Protein AF-A0A2V6SNE3-F1 (afdb_monomer_lite)

Radius of gyration: 20.66 Å; chains: 1; bounding box: 49×24×54 Å

pLDDT: mean 80.1, std 11.5, range [49.12, 96.38]

Secondary structure (DSSP, 8-state):
---SB-TTT--BSSSEEE-TTT--EEETT-SB-TTT--B--SSS-SPPPP--GGGSS-HHHHTT--

Structure (mmCIF, N/CA/C/O backbone):
data_AF-A0A2V6SNE3-F1
#
_entry.id   AF-A0A2V6SNE3-F1
#
loop_
_atom_site.group_PDB
_atom_site.id
_atom_site.type_symbol
_atom_site.label_atom_id
_atom_site.label_alt_id
_atom_site.label_comp_id
_atom_site.label_asym_id
_atom_site.label_entity_id
_atom_site.label_seq_id
_atom_site.pdbx_PDB_ins_code
_atom_site.Cartn_x
_atom_site.Cartn_y
_atom_site.Cartn_z
_atom_site.occupancy
_atom_site.B_iso_or_equiv
_atom_site.auth_seq_id
_atom_site.auth_comp_id
_atom_site.auth_asym_id
_atom_site.auth_atom_id
_atom_site.pdbx_PDB_model_num
ATOM 1 N N . GLU A 1 1 ? 24.671 -1.128 9.068 1.00 55.34 1 GLU A N 1
ATOM 2 C CA . GLU A 1 1 ? 23.668 -1.990 8.398 1.00 55.34 1 GLU A CA 1
ATOM 3 C C . GLU A 1 1 ? 22.260 -1.491 8.701 1.00 55.34 1 GLU A C 1
ATOM 5 O O . GLU A 1 1 ? 22.043 -0.992 9.797 1.00 55.34 1 GLU A O 1
ATOM 10 N N . GLY A 1 2 ? 21.337 -1.563 7.733 1.00 80.81 2 GLY A N 1
ATOM 11 C CA . GLY A 1 2 ? 19.941 -1.117 7.873 1.00 80.81 2 GLY A CA 1
ATOM 12 C C . GLY A 1 2 ? 18.943 -2.282 7.880 1.00 80.81 2 GLY A C 1
ATOM 13 O O . GLY A 1 2 ? 19.241 -3.363 7.370 1.00 80.81 2 GLY A O 1
ATOM 14 N N . ALA A 1 3 ? 17.757 -2.069 8.458 1.00 82.44 3 ALA A N 1
ATOM 15 C CA . ALA A 1 3 ? 16.718 -3.093 8.575 1.00 82.44 3 ALA A CA 1
ATOM 16 C C . ALA A 1 3 ? 16.150 -3.507 7.202 1.00 82.44 3 ALA A C 1
ATOM 18 O O . ALA A 1 3 ? 15.752 -2.665 6.401 1.00 82.44 3 ALA A O 1
ATOM 19 N N . ARG A 1 4 ? 16.079 -4.821 6.942 1.00 84.12 4 ARG A N 1
ATOM 20 C CA . ARG A 1 4 ? 15.503 -5.396 5.705 1.00 84.12 4 ARG A CA 1
ATOM 21 C C . ARG A 1 4 ? 13.985 -5.585 5.776 1.00 84.12 4 ARG A C 1
ATOM 23 O O . ARG A 1 4 ? 13.314 -5.610 4.746 1.00 84.12 4 ARG A O 1
ATOM 30 N N . PHE A 1 5 ? 13.451 -5.699 6.987 1.00 84.50 5 PHE A N 1
ATOM 31 C CA . PHE A 1 5 ? 12.038 -5.929 7.278 1.00 84.50 5 PHE A CA 1
ATOM 32 C C . PHE A 1 5 ? 11.568 -4.963 8.367 1.00 84.50 5 PHE A C 1
ATOM 34 O O . PHE A 1 5 ? 12.364 -4.508 9.189 1.00 84.50 5 PHE A O 1
ATOM 41 N N . CYS A 1 6 ? 10.275 -4.651 8.373 1.00 82.31 6 CYS A N 1
ATOM 42 C CA . CYS A 1 6 ? 9.651 -3.836 9.405 1.00 82.31 6 CYS A CA 1
ATOM 43 C C . CYS A 1 6 ? 9.696 -4.574 10.749 1.00 82.31 6 CYS A C 1
ATOM 45 O O . CYS A 1 6 ? 9.181 -5.685 10.853 1.00 82.31 6 CYS A O 1
ATOM 47 N N . GLY A 1 7 ? 10.247 -3.946 11.792 1.00 84.81 7 GLY A N 1
ATOM 48 C CA . GLY A 1 7 ? 10.332 -4.539 13.134 1.00 84.81 7 GLY A CA 1
ATOM 49 C C . GLY A 1 7 ? 8.986 -4.738 13.845 1.00 84.81 7 GLY A C 1
ATOM 50 O O . GLY A 1 7 ? 8.939 -5.442 14.844 1.00 84.81 7 GLY A O 1
ATOM 51 N N . GLY A 1 8 ? 7.898 -4.140 13.344 1.00 85.50 8 GLY A N 1
ATOM 52 C CA . GLY A 1 8 ? 6.555 -4.292 13.918 1.00 85.50 8 GLY A CA 1
ATOM 53 C C . GLY A 1 8 ? 5.694 -5.373 13.256 1.00 85.50 8 GLY A C 1
ATOM 54 O O . GLY A 1 8 ? 4.919 -6.032 13.938 1.00 85.50 8 GLY A O 1
ATOM 55 N N . CYS A 1 9 ? 5.811 -5.564 11.937 1.00 83.31 9 CYS A N 1
ATOM 56 C CA . CYS A 1 9 ? 4.937 -6.473 11.176 1.00 83.31 9 CYS A CA 1
ATOM 57 C C . CYS A 1 9 ? 5.674 -7.466 10.261 1.00 83.31 9 CYS A C 1
ATOM 59 O O . CYS A 1 9 ? 5.032 -8.2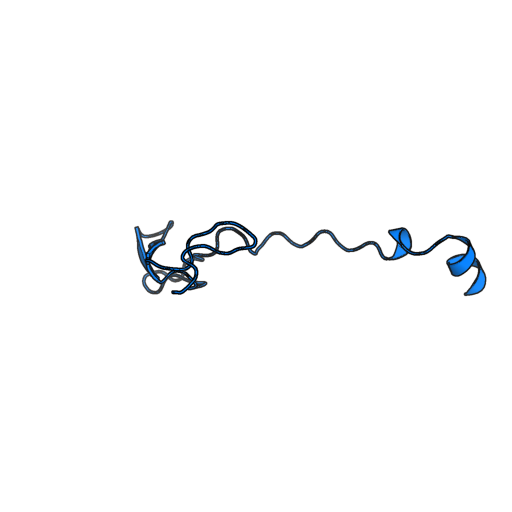92 9.620 1.00 83.31 9 CYS A O 1
ATOM 61 N N . GLY A 1 10 ? 7.005 -7.393 10.160 1.00 82.38 10 GLY A N 1
ATOM 62 C CA . GLY A 1 10 ? 7.819 -8.334 9.384 1.00 82.38 10 GLY A CA 1
ATOM 63 C C . GLY A 1 10 ? 7.781 -8.152 7.862 1.00 82.38 10 GLY A C 1
ATOM 64 O O . GLY A 1 10 ? 8.422 -8.918 7.148 1.00 82.38 10 GLY A O 1
ATOM 65 N N . THR A 1 11 ? 7.078 -7.150 7.324 1.00 78.69 11 THR A N 1
ATOM 66 C CA . THR A 1 11 ? 7.047 -6.916 5.869 1.00 78.69 11 THR A CA 1
ATOM 67 C C . THR A 1 11 ? 8.387 -6.379 5.355 1.00 78.69 11 THR A C 1
ATOM 69 O O . THR A 1 11 ? 8.969 -5.511 6.011 1.00 78.69 11 THR A O 1
ATOM 72 N N . PRO A 1 12 ? 8.875 -6.821 4.180 1.00 79.75 12 PRO A N 1
ATOM 73 C CA . PRO A 1 12 ? 10.139 -6.336 3.632 1.00 79.75 12 PRO A CA 1
ATOM 74 C C . PRO A 1 12 ? 10.051 -4.844 3.289 1.00 79.75 12 PRO A C 1
ATOM 76 O O . PRO A 1 12 ? 9.098 -4.411 2.638 1.00 79.75 12 PRO A O 1
ATOM 79 N N . LEU A 1 13 ? 11.045 -4.079 3.752 1.00 75.50 13 LEU A N 1
ATOM 80 C CA . LEU A 1 13 ? 11.137 -2.619 3.598 1.00 75.50 13 LEU A CA 1
ATOM 81 C C . LEU A 1 13 ? 11.726 -2.197 2.244 1.00 75.50 13 LEU A C 1
ATOM 83 O O . LEU A 1 13 ? 11.582 -1.046 1.851 1.00 75.50 13 LEU A O 1
ATOM 87 N N . GLY A 1 14 ? 12.382 -3.118 1.534 1.00 74.38 14 GLY A N 1
ATOM 88 C CA . GLY A 1 14 ? 12.980 -2.878 0.220 1.00 74.38 14 GLY A CA 1
ATOM 89 C C . GLY A 1 14 ? 12.403 -3.779 -0.875 1.00 74.38 14 GLY A C 1
ATOM 90 O O . GLY A 1 14 ? 11.865 -4.851 -0.591 1.00 74.38 14 GLY A O 1
ATOM 91 N N . GLY A 1 15 ? 12.551 -3.336 -2.127 1.00 79.19 15 GLY A N 1
ATOM 92 C CA . GLY A 1 15 ? 12.187 -4.062 -3.352 1.00 79.19 15 GLY A CA 1
ATOM 93 C C .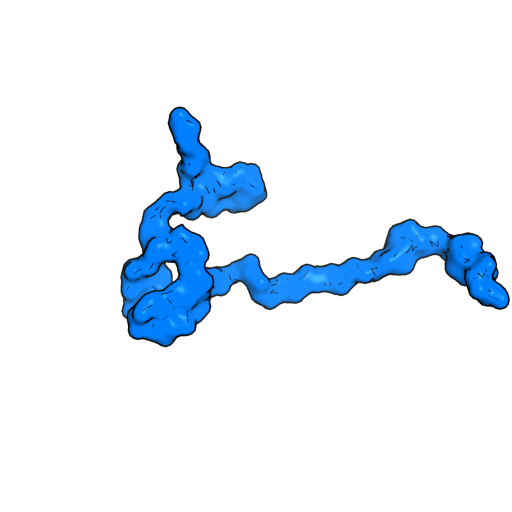 GLY A 1 15 ? 10.927 -3.539 -4.047 1.00 79.19 15 GLY A C 1
ATOM 94 O O . GLY A 1 15 ? 10.197 -2.709 -3.510 1.00 79.19 15 GLY A O 1
ATOM 95 N N . GLU A 1 16 ? 10.658 -4.034 -5.250 1.00 85.19 16 GLU A N 1
ATOM 96 C CA . GLU A 1 16 ? 9.416 -3.771 -5.977 1.00 85.19 16 GLU A CA 1
ATOM 97 C C . GLU A 1 16 ? 8.300 -4.764 -5.616 1.00 85.19 16 GLU A C 1
ATOM 99 O O . GLU A 1 16 ? 8.529 -5.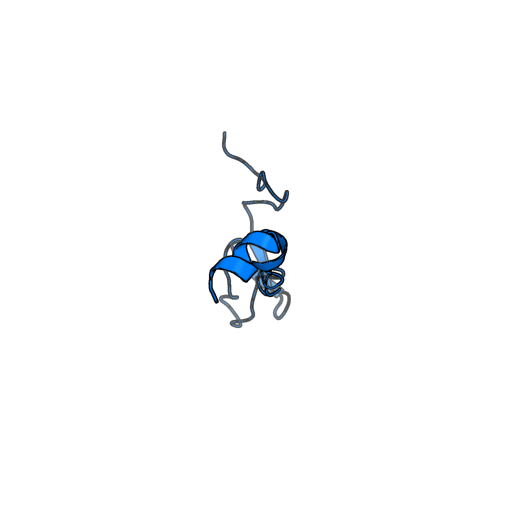890 -5.160 1.00 85.19 16 GLU A O 1
ATOM 104 N N . LEU A 1 17 ? 7.057 -4.351 -5.845 1.00 86.50 17 LEU A N 1
ATOM 105 C CA . LEU A 1 17 ? 5.886 -5.216 -5.860 1.00 86.50 17 LEU A CA 1
ATOM 106 C C . LEU A 1 17 ? 5.218 -5.192 -7.235 1.00 86.50 17 LEU A C 1
ATOM 108 O O . LEU A 1 17 ? 5.252 -4.187 -7.943 1.00 86.50 17 LEU A O 1
ATOM 112 N N . ALA A 1 18 ? 4.585 -6.299 -7.608 1.00 89.75 18 ALA A N 1
ATOM 113 C CA . ALA A 1 18 ? 3.728 -6.334 -8.783 1.00 89.75 18 ALA A CA 1
ATOM 114 C C . ALA A 1 18 ? 2.347 -5.769 -8.428 1.00 89.75 18 ALA A C 1
ATOM 116 O O . ALA A 1 18 ? 1.768 -6.118 -7.399 1.00 89.75 18 ALA A O 1
ATOM 117 N N . CYS A 1 19 ? 1.810 -4.906 -9.286 1.00 92.19 19 CYS A N 1
ATOM 118 C CA . CYS A 1 19 ? 0.456 -4.402 -9.152 1.00 92.19 19 CYS A CA 1
ATOM 119 C C . CYS A 1 19 ? -0.537 -5.565 -9.305 1.00 92.19 19 CYS A C 1
ATOM 121 O O . CYS A 1 19 ? -0.512 -6.232 -10.340 1.00 92.19 19 CYS A O 1
ATOM 123 N N . PRO A 1 20 ? -1.460 -5.779 -8.351 1.00 88.19 20 PRO A N 1
ATOM 124 C CA . PRO A 1 20 ? -2.432 -6.869 -8.440 1.00 88.19 20 PRO A CA 1
ATOM 125 C C . PRO A 1 20 ? -3.455 -6.667 -9.567 1.00 88.19 20 PRO A C 1
ATOM 127 O O . PRO A 1 20 ? -4.115 -7.618 -9.968 1.00 88.19 20 PRO A O 1
ATOM 130 N N . ARG A 1 21 ? -3.597 -5.436 -10.081 1.00 93.50 21 ARG A N 1
ATOM 131 C CA . ARG A 1 21 ? -4.547 -5.109 -11.152 1.00 93.50 21 ARG A CA 1
ATOM 132 C C . ARG A 1 21 ? -3.950 -5.252 -12.551 1.00 93.50 21 ARG A C 1
ATOM 134 O O . ARG A 1 21 ? -4.628 -5.758 -13.434 1.00 93.50 21 ARG A O 1
ATOM 141 N N . CYS A 1 22 ? -2.727 -4.767 -12.773 1.00 95.75 22 CYS A N 1
ATOM 142 C CA . CYS A 1 22 ? -2.123 -4.714 -14.114 1.00 95.75 22 CYS A CA 1
ATOM 143 C C . CYS A 1 22 ? -0.767 -5.427 -14.240 1.00 95.75 22 CYS A C 1
ATOM 145 O O . CYS A 1 22 ? -0.205 -5.462 -15.328 1.00 95.75 22 CYS A O 1
ATOM 147 N N . GLY A 1 23 ? -0.2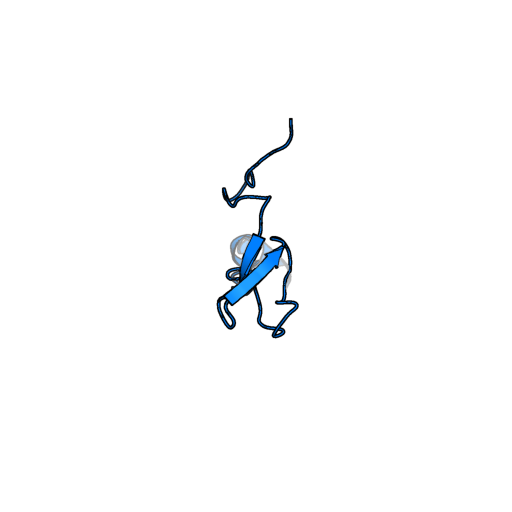05 -5.958 -13.151 1.00 92.81 23 GLY A N 1
ATOM 148 C CA . GLY A 1 23 ? 1.079 -6.667 -13.154 1.00 92.81 23 GLY A CA 1
ATOM 149 C C . GLY A 1 23 ? 2.331 -5.783 -13.206 1.00 92.81 23 GLY A C 1
ATOM 150 O O . GLY A 1 23 ? 3.437 -6.306 -13.082 1.00 92.81 23 GLY A O 1
ATOM 151 N N . ALA A 1 24 ? 2.198 -4.458 -13.341 1.00 94.69 24 ALA A N 1
ATOM 152 C CA . ALA A 1 24 ? 3.342 -3.543 -13.370 1.00 94.69 24 ALA A CA 1
ATOM 153 C C . ALA A 1 24 ? 4.179 -3.626 -12.081 1.00 94.69 24 ALA A C 1
ATOM 155 O O . ALA A 1 24 ? 3.623 -3.711 -10.984 1.00 94.69 24 ALA A O 1
ATOM 156 N N . ARG A 1 25 ? 5.511 -3.562 -12.193 1.00 93.00 25 ARG A N 1
ATOM 157 C CA . ARG A 1 25 ? 6.409 -3.469 -11.031 1.00 93.00 25 ARG A CA 1
ATOM 158 C C . ARG A 1 25 ? 6.423 -2.033 -10.517 1.00 93.00 25 ARG A C 1
ATOM 160 O O . ARG A 1 25 ? 6.671 -1.117 -11.288 1.00 93.00 25 ARG A O 1
ATOM 167 N N . ASN A 1 26 ? 6.141 -1.852 -9.234 1.00 91.19 26 ASN A N 1
ATOM 168 C CA . ASN A 1 26 ? 6.125 -0.554 -8.565 1.00 91.19 26 ASN A CA 1
ATOM 169 C C . ASN A 1 26 ? 7.006 -0.624 -7.307 1.00 91.19 26 ASN A C 1
ATOM 171 O O . ASN A 1 26 ? 7.054 -1.683 -6.672 1.00 91.19 26 ASN A O 1
ATOM 175 N N . PRO A 1 27 ? 7.674 0.467 -6.905 1.00 86.81 27 PRO A N 1
ATOM 176 C CA . PRO A 1 27 ? 8.410 0.523 -5.644 1.00 86.81 27 PRO A CA 1
ATOM 177 C C . PRO A 1 27 ? 7.520 0.188 -4.438 1.00 86.81 27 PRO A C 1
ATOM 179 O O . PRO A 1 27 ? 6.378 0.649 -4.346 1.00 86.81 27 PRO A O 1
ATOM 182 N N . ARG A 1 28 ? 8.035 -0.588 -3.475 1.00 80.25 28 ARG A N 1
ATOM 183 C CA . ARG A 1 28 ? 7.356 -0.755 -2.180 1.00 80.25 28 ARG A CA 1
ATOM 184 C C . ARG A 1 28 ? 7.275 0.587 -1.453 1.00 80.25 28 ARG A C 1
ATOM 186 O O . ARG A 1 28 ? 8.224 1.360 -1.457 1.00 80.25 28 ARG A O 1
ATOM 193 N N . GLY A 1 29 ? 6.124 0.851 -0.837 1.00 76.38 29 GLY A N 1
ATOM 194 C CA . GLY A 1 29 ? 5.819 2.127 -0.178 1.00 76.38 29 GLY A CA 1
ATOM 195 C C . GLY A 1 29 ? 4.933 3.066 -1.003 1.00 76.38 29 GLY A C 1
ATOM 196 O O . GLY A 1 29 ? 4.351 3.982 -0.432 1.00 76.38 29 GLY A O 1
ATOM 197 N N . GLN A 1 30 ? 4.757 2.808 -2.303 1.00 83.19 30 GLN A N 1
ATOM 198 C CA . GLN A 1 30 ? 3.777 3.515 -3.132 1.00 83.19 30 GLN A CA 1
ATOM 199 C C . GLN A 1 30 ? 2.343 3.140 -2.721 1.00 83.19 30 GLN A C 1
ATOM 201 O O . GLN A 1 30 ? 2.020 1.961 -2.551 1.00 83.19 30 GLN A O 1
ATOM 206 N N . THR A 1 31 ? 1.460 4.135 -2.616 1.00 86.50 31 THR A N 1
ATOM 207 C CA . THR A 1 31 ? 0.030 3.913 -2.328 1.00 86.50 31 THR A CA 1
ATOM 208 C C . THR A 1 31 ? -0.739 3.472 -3.574 1.00 86.50 31 THR A C 1
ATOM 210 O O . THR A 1 31 ? -1.658 2.657 -3.474 1.00 86.50 31 THR A O 1
ATOM 213 N N . PHE A 1 32 ? -0.345 3.969 -4.751 1.00 91.81 32 PHE A N 1
ATOM 214 C CA . PHE A 1 32 ? -1.013 3.731 -6.032 1.00 91.81 32 PHE A CA 1
ATOM 215 C C . PHE A 1 32 ? -0.025 3.261 -7.099 1.00 91.81 32 PHE A C 1
ATOM 217 O O . PHE A 1 32 ? 1.168 3.530 -7.018 1.00 91.81 32 PHE A O 1
ATOM 224 N N . CYS A 1 33 ? -0.533 2.544 -8.098 1.00 94.50 33 CYS A N 1
ATOM 225 C CA . CYS A 1 33 ? 0.255 2.071 -9.226 1.00 94.50 33 CYS A CA 1
ATOM 226 C C . CYS A 1 33 ? 0.499 3.185 -10.246 1.00 94.50 33 CYS A C 1
ATOM 228 O O . CYS A 1 33 ? -0.463 3.752 -10.764 1.00 94.50 33 CYS A O 1
ATOM 230 N N . ASP A 1 34 ? 1.757 3.386 -10.635 1.00 93.94 34 ASP A N 1
ATOM 231 C CA . ASP A 1 34 ? 2.159 4.415 -11.605 1.00 93.94 34 ASP A CA 1
ATOM 232 C C . ASP A 1 34 ? 1.635 4.134 -13.027 1.00 93.94 34 ASP A C 1
ATOM 234 O O . ASP A 1 34 ? 1.472 5.044 -13.833 1.00 93.94 34 ASP A O 1
ATOM 238 N N . ALA A 1 35 ? 1.324 2.870 -13.338 1.00 96.38 35 ALA A N 1
ATOM 239 C CA . ALA A 1 35 ? 0.846 2.462 -14.660 1.00 96.38 35 ALA A CA 1
ATOM 240 C C . ALA A 1 35 ? -0.685 2.495 -14.812 1.00 96.38 35 ALA A C 1
ATOM 242 O O . ALA A 1 35 ? -1.185 2.708 -15.912 1.00 96.38 35 ALA A O 1
ATOM 243 N N . CYS A 1 36 ? -1.449 2.221 -13.747 1.00 96.12 36 CYS A N 1
ATOM 244 C CA . CYS A 1 36 ? -2.911 2.066 -13.852 1.00 96.12 36 CYS A CA 1
ATOM 245 C C . CYS A 1 36 ? -3.729 2.743 -12.742 1.00 96.12 36 CYS A C 1
ATOM 247 O O . CYS A 1 36 ? -4.954 2.602 -12.719 1.00 96.12 36 CYS A O 1
ATOM 249 N N . GLY A 1 37 ? -3.076 3.409 -11.785 1.00 93.19 37 GLY A N 1
ATOM 250 C CA . GLY A 1 37 ? -3.717 4.112 -10.670 1.00 93.19 37 GLY A CA 1
ATOM 251 C C . GLY A 1 37 ? -4.360 3.219 -9.603 1.00 93.19 37 GLY A C 1
ATOM 252 O O . GLY A 1 37 ? -4.980 3.728 -8.674 1.00 93.19 37 GLY A O 1
ATOM 253 N N . ALA A 1 38 ? -4.251 1.891 -9.705 1.00 91.75 38 ALA A N 1
ATOM 254 C CA . ALA A 1 38 ? -4.825 0.982 -8.711 1.00 91.75 38 ALA A CA 1
ATOM 255 C C . ALA A 1 38 ? -4.134 1.115 -7.349 1.00 91.75 38 ALA A C 1
ATOM 257 O O . ALA A 1 38 ? -2.915 1.276 -7.303 1.00 91.75 38 ALA A O 1
ATOM 258 N N . SER A 1 39 ? -4.889 0.969 -6.254 1.00 90.31 39 SER A N 1
ATOM 259 C CA . SER A 1 39 ? -4.298 0.899 -4.913 1.00 90.31 39 SER A CA 1
ATOM 260 C C . SER A 1 39 ? -3.354 -0.300 -4.809 1.00 90.31 39 SER A C 1
ATOM 262 O O . SER A 1 39 ? -3.712 -1.427 -5.156 1.00 90.31 39 SER A O 1
ATOM 264 N N . LEU A 1 40 ? -2.148 -0.036 -4.319 1.00 86.62 40 LEU A N 1
ATOM 265 C CA . LEU A 1 40 ? -1.119 -1.028 -4.021 1.00 86.62 40 LEU A CA 1
ATOM 266 C C . LEU A 1 40 ? -1.083 -1.396 -2.532 1.00 86.62 40 LEU A C 1
ATOM 268 O O . LEU A 1 40 ? -0.453 -2.385 -2.155 1.00 86.62 40 LEU A O 1
ATOM 272 N N . SER A 1 41 ? -1.774 -0.630 -1.680 1.00 76.62 41 SER A N 1
ATOM 273 C CA . SER A 1 41 ? -1.885 -0.945 -0.258 1.00 76.62 41 SER A CA 1
ATOM 274 C C . SER A 1 41 ? -2.992 -1.980 -0.036 1.00 76.62 41 SER A C 1
ATOM 276 O O . SER A 1 41 ? -4.181 -1.707 -0.184 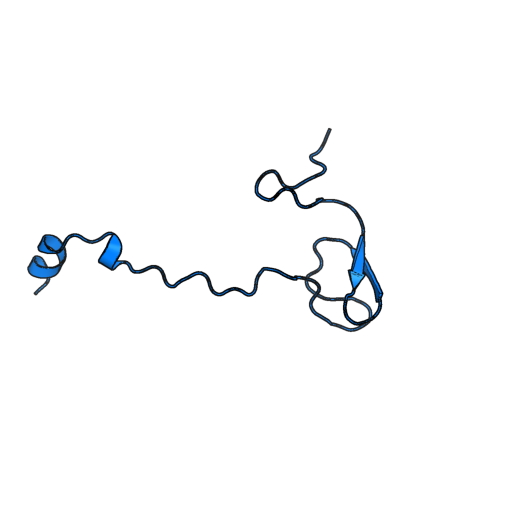1.00 76.62 41 SER A O 1
ATOM 278 N N . ALA A 1 42 ? -2.598 -3.200 0.324 1.00 63.59 42 ALA A N 1
ATOM 279 C CA . ALA A 1 42 ? -3.527 -4.286 0.634 1.00 63.59 42 ALA A CA 1
ATOM 280 C C . ALA A 1 42 ? -4.021 -4.279 2.099 1.00 63.59 42 ALA A C 1
ATOM 282 O O . ALA A 1 42 ? -4.618 -5.255 2.536 1.00 63.59 42 ALA A O 1
ATOM 283 N N . GLY A 1 43 ? -3.768 -3.230 2.896 1.00 60.00 43 GLY A N 1
ATOM 284 C CA . GLY A 1 43 ? -3.953 -3.358 4.349 1.00 60.00 43 GLY A CA 1
ATOM 285 C C . GLY A 1 43 ? -3.965 -2.089 5.194 1.00 60.00 43 GLY A C 1
ATOM 286 O O . GLY A 1 43 ? -3.598 -2.164 6.359 1.00 60.00 43 GLY A O 1
ATOM 287 N N . ALA A 1 44 ? -4.378 -0.938 4.659 1.00 51.28 44 ALA A N 1
ATOM 288 C CA . ALA A 1 44 ? -4.557 0.282 5.466 1.00 51.28 44 ALA A CA 1
ATOM 289 C C . ALA A 1 44 ? -5.989 0.848 5.403 1.00 51.28 44 ALA A C 1
ATOM 291 O O . ALA A 1 44 ? -6.217 2.009 5.720 1.00 51.28 44 ALA A O 1
ATOM 292 N N . GLY A 1 45 ? -6.951 0.027 4.972 1.00 49.12 45 GLY A N 1
ATOM 293 C CA . GLY A 1 45 ? -8.358 0.407 4.827 1.00 49.12 45 GLY A CA 1
ATOM 294 C C . GLY A 1 45 ? -9.309 -0.308 5.783 1.00 49.12 45 GLY A C 1
ATOM 295 O O . GLY A 1 45 ? -10.516 -0.205 5.599 1.00 49.12 45 GLY A O 1
ATOM 296 N N . ALA A 1 46 ? -8.809 -1.052 6.775 1.00 54.12 46 ALA A N 1
ATOM 297 C CA . ALA A 1 46 ? -9.684 -1.480 7.858 1.00 54.12 46 ALA A CA 1
ATOM 298 C C . ALA A 1 46 ? -9.905 -0.257 8.757 1.00 54.12 46 ALA A C 1
ATOM 300 O O . ALA A 1 46 ? -8.923 0.238 9.323 1.00 54.12 46 ALA A O 1
ATOM 301 N N . PRO A 1 47 ? -11.138 0.270 8.885 1.00 56.16 47 PRO A N 1
ATOM 302 C CA . PRO A 1 47 ? -11.401 1.256 9.916 1.00 56.16 47 PRO A CA 1
ATOM 303 C C . PRO A 1 47 ? -10.976 0.631 11.243 1.00 56.16 47 PRO A C 1
ATOM 305 O O . PRO A 1 47 ? -11.391 -0.483 11.575 1.00 56.16 47 PRO A O 1
ATOM 308 N N . ALA A 1 48 ? -10.098 1.320 11.975 1.00 63.97 48 ALA A N 1
ATOM 309 C CA . ALA A 1 48 ? -9.803 0.925 13.340 1.00 63.97 48 ALA A CA 1
ATOM 310 C C . ALA A 1 48 ? -11.146 0.794 14.078 1.00 63.97 48 ALA A C 1
ATOM 312 O O . ALA A 1 48 ? -12.014 1.655 13.882 1.00 63.97 48 ALA A O 1
ATOM 313 N N . PRO A 1 49 ? -11.356 -0.263 14.885 1.00 70.31 49 PRO A N 1
ATOM 314 C CA . PRO A 1 49 ? -12.573 -0.361 15.672 1.00 70.31 49 PRO A CA 1
ATOM 315 C C . PRO A 1 49 ? -12.724 0.935 16.466 1.00 70.31 49 PRO A C 1
ATOM 317 O O . PRO A 1 49 ? -11.753 1.424 17.056 1.00 70.31 49 PRO A O 1
ATOM 320 N N . ALA A 1 50 ? -13.921 1.523 16.418 1.00 73.69 50 ALA A N 1
ATOM 321 C CA . ALA A 1 50 ? -14.211 2.749 17.142 1.00 73.69 50 ALA A CA 1
ATOM 322 C C . ALA A 1 50 ? -13.803 2.549 18.607 1.00 73.69 50 ALA A C 1
ATOM 324 O O . ALA A 1 50 ? -14.243 1.601 19.260 1.00 73.69 50 ALA A O 1
ATOM 325 N N . ARG A 1 51 ? -12.906 3.402 19.109 1.00 75.25 51 ARG A N 1
ATOM 326 C CA . ARG A 1 51 ? -12.484 3.332 20.507 1.00 75.25 51 ARG A CA 1
ATOM 327 C C . ARG A 1 51 ? -13.659 3.747 21.381 1.00 75.25 51 ARG A C 1
ATOM 329 O O . ARG A 1 51 ? -14.055 4.910 21.365 1.00 75.25 51 ARG A O 1
ATOM 336 N N . ASP A 1 52 ? -14.200 2.800 22.140 1.00 79.56 52 ASP A N 1
ATOM 337 C CA . ASP A 1 52 ? -15.216 3.092 23.143 1.00 79.56 52 ASP A CA 1
ATOM 338 C C . ASP A 1 52 ? -14.545 3.717 24.373 1.00 79.56 52 ASP A C 1
ATOM 340 O O . ASP A 1 52 ? -13.928 3.036 25.192 1.00 79.56 52 ASP A O 1
ATOM 344 N N . ALA A 1 53 ? -14.658 5.038 24.506 1.00 73.69 53 ALA A N 1
ATOM 345 C CA . ALA A 1 53 ? -14.153 5.761 25.670 1.00 73.69 53 ALA A CA 1
ATOM 346 C C . ALA A 1 53 ? -14.818 5.307 26.988 1.00 73.69 53 ALA A C 1
ATOM 348 O O . ALA A 1 53 ? -14.206 5.398 28.055 1.00 73.69 53 ALA A O 1
ATOM 349 N N . ARG A 1 54 ? -16.043 4.766 26.938 1.00 74.19 54 ARG A N 1
ATOM 350 C CA . ARG A 1 54 ? -16.763 4.240 28.108 1.00 74.19 54 ARG A CA 1
ATOM 351 C C . ARG A 1 54 ? -16.154 2.938 28.616 1.00 74.19 54 ARG A C 1
ATOM 353 O O . ARG A 1 54 ? -16.324 2.632 29.789 1.00 74.19 54 ARG A O 1
ATOM 360 N N . ALA A 1 55 ? -15.394 2.216 27.789 1.00 78.44 55 ALA A N 1
ATOM 361 C CA . ALA A 1 55 ? -14.690 1.011 28.225 1.00 78.44 55 ALA A CA 1
ATOM 362 C C . ALA A 1 55 ? -13.592 1.314 29.261 1.00 78.44 55 ALA A C 1
ATOM 364 O O . ALA A 1 55 ? -13.311 0.480 30.117 1.00 78.44 55 ALA A O 1
ATOM 365 N N . TYR A 1 56 ? -12.997 2.513 29.212 1.00 78.56 56 TYR A N 1
ATOM 366 C CA . TYR A 1 56 ? -11.965 2.952 30.160 1.00 78.56 56 TYR A CA 1
ATOM 367 C C . TYR A 1 56 ? -12.495 3.938 31.219 1.00 78.56 56 TYR A C 1
ATOM 369 O O . TYR A 1 56 ? -11.746 4.362 32.097 1.00 78.56 56 TYR A O 1
ATOM 377 N N . THR A 1 57 ? -13.780 4.313 31.160 1.00 80.50 57 THR A N 1
ATOM 378 C CA . THR A 1 57 ? -14.375 5.291 32.085 1.00 80.50 57 THR A CA 1
ATOM 379 C C . THR A 1 57 ? -15.266 4.578 33.111 1.00 80.50 57 THR A C 1
ATOM 381 O O . THR A 1 57 ? -16.364 4.143 32.761 1.00 80.50 57 THR A O 1
ATOM 384 N N . PRO A 1 58 ? -14.838 4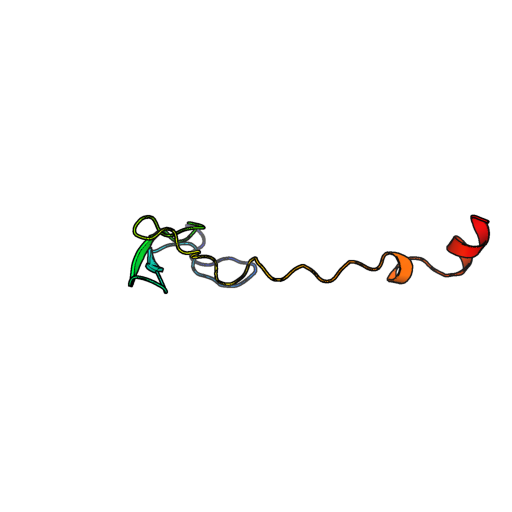.431 34.380 1.00 83.81 58 PRO A N 1
ATOM 385 C CA . PRO A 1 58 ? -15.643 3.772 35.406 1.00 83.81 58 PRO A CA 1
ATOM 386 C C . PRO A 1 58 ? -16.967 4.511 35.674 1.00 83.81 58 PRO A C 1
ATOM 388 O O . PRO A 1 58 ? -17.026 5.741 35.651 1.00 83.81 58 PRO A O 1
ATOM 391 N N . ARG A 1 59 ? -18.038 3.750 35.961 1.00 77.56 59 ARG A N 1
ATOM 392 C CA . ARG A 1 59 ? -19.429 4.254 36.058 1.00 77.56 59 ARG A CA 1
ATOM 393 C C . ARG A 1 59 ? -19.596 5.436 37.020 1.00 77.56 59 ARG A C 1
ATOM 395 O O . ARG A 1 59 ? -20.275 6.398 36.678 1.00 77.56 59 ARG A O 1
ATOM 402 N N . HIS A 1 60 ? -18.883 5.411 38.144 1.00 81.31 60 HIS A N 1
ATOM 403 C CA . HIS A 1 60 ? -18.939 6.459 39.168 1.00 81.31 60 HIS A CA 1
ATOM 404 C C . HIS A 1 60 ? -18.410 7.830 38.702 1.00 81.31 60 HIS A C 1
ATOM 406 O O . HIS A 1 60 ? -18.646 8.834 39.370 1.00 81.31 60 HIS A O 1
ATOM 412 N N . LEU A 1 61 ? -17.669 7.899 37.587 1.00 81.75 61 LEU A N 1
ATOM 413 C CA . LEU A 1 61 ? -17.231 9.170 36.995 1.00 81.75 61 LEU A CA 1
ATOM 414 C C . LEU A 1 61 ? -18.295 9.768 36.071 1.00 81.75 61 LEU A C 1
ATOM 416 O O . LEU A 1 61 ? -18.403 10.987 35.982 1.00 81.75 61 LEU A O 1
ATOM 420 N N . VAL A 1 62 ? -19.097 8.924 35.417 1.00 80.12 62 VAL A N 1
ATOM 421 C CA . VAL A 1 62 ? -20.199 9.355 34.540 1.00 80.12 62 VAL A CA 1
ATOM 422 C C . VAL A 1 62 ? -21.346 9.932 35.368 1.00 80.12 62 VAL A C 1
ATOM 424 O O . VAL A 1 62 ? -21.950 10.930 34.991 1.00 80.12 62 VAL A O 1
ATOM 427 N N . GLU A 1 63 ? -21.601 9.341 36.532 1.00 76.38 63 GLU A N 1
ATOM 428 C CA . GLU A 1 63 ? -22.689 9.726 37.436 1.00 76.38 63 GLU A CA 1
ATOM 429 C C . GLU A 1 63 ? -22.472 11.089 38.116 1.00 76.38 63 GLU A C 1
ATOM 431 O O . GLU A 1 63 ? -23.422 11.660 38.634 1.00 76.38 63 GLU A O 1
ATOM 436 N N . ARG A 1 64 ? -21.244 11.631 38.103 1.00 73.56 64 ARG A N 1
ATOM 437 C CA . ARG A 1 64 ? -20.885 12.908 38.756 1.00 73.56 64 ARG A CA 1
ATOM 438 C C . ARG A 1 64 ? -20.900 14.131 37.831 1.00 73.56 64 ARG A C 1
ATOM 440 O O . ARG A 1 64 ? -20.573 15.223 38.288 1.00 73.56 64 ARG A O 1
ATOM 447 N N . VAL A 1 65 ? -21.191 13.945 36.544 1.00 70.75 65 VAL A N 1
ATOM 448 C CA . VAL A 1 65 ? -21.234 15.017 35.528 1.00 70.75 65 VAL A CA 1
ATOM 449 C C . VAL A 1 65 ? -22.663 15.526 35.264 1.00 70.75 65 VAL A C 1
ATOM 451 O O . VAL A 1 65 ? -22.817 16.570 34.632 1.00 70.75 65 VAL A O 1
ATOM 454 N N . LEU A 1 66 ? -23.691 14.825 35.758 1.00 58.50 66 LEU A N 1
ATOM 455 C CA . LEU A 1 66 ? -25.092 15.272 35.761 1.00 58.50 66 LEU A CA 1
ATOM 456 C C . LEU A 1 66 ? -25.409 16.055 37.040 1.00 58.50 66 LEU A C 1
ATOM 458 O O . LEU A 1 66 ? -26.231 16.991 36.941 1.00 58.50 66 LEU A O 1
#

Sequence (66 aa):
EGARFCGGCGTPLGGELACPRCGARNPRGQTFCDACGASLSAGAGAPAPARDARAYTPRHLVERVL

Foldseek 3Di:
DDDQADPPPGHGPFDWDQDPPPRDTDTPPDQADPVPRHGPDPDDPDPDPPDDPVVVPDPVVVVVVD